Protein AF-A0A7Y0S5M8-F1 (afdb_monomer_lite)

Sequence (78 aa):
TVSVNLDGSVTYTPNDNYHGTDSFTYIVTSGAVSESTTVNVDVTPVNDAPVATNDNAVTDEDTPVTIDVLPNDTDIDG

Radius of gyration: 24.66 Å; chains: 1; bounding box: 51×16×72 Å

InterPro domains:
  IPR040853 RapA2, cadherin-like domain [PF17803] (38-78)

Organism: Vibrio parahaemolyticus (NCBI:txid670)

Secondary structure (DSSP, 8-state):
-EEE-TTS-EEE-PPTT--EEEEEEEEEEETTEEEEEEEEEEE---PPPPB---------TT-------STT-B-S--

Structure (mmCIF, N/CA/C/O backbone):
data_AF-A0A7Y0S5M8-F1
#
_entry.id   AF-A0A7Y0S5M8-F1
#
loop_
_atom_site.group_PDB
_atom_site.id
_atom_site.type_symbol
_atom_site.label_atom_id
_atom_site.label_alt_id
_atom_site.label_comp_id
_atom_site.label_asym_id
_atom_site.label_entity_id
_atom_site.label_seq_id
_atom_site.pdbx_PDB_ins_code
_atom_site.Cartn_x
_atom_site.Cartn_y
_atom_site.Cartn_z
_atom_site.occupancy
_atom_site.B_iso_or_equiv
_atom_site.auth_seq_id
_atom_site.auth_comp_id
_atom_site.auth_asym_id
_atom_site.auth_atom_id
_atom_site.pdbx_PDB_model_num
ATOM 1 N N . THR A 1 1 ? -10.670 0.639 5.278 1.00 93.06 1 THR A N 1
ATOM 2 C CA . THR A 1 1 ? -12.065 0.673 5.772 1.00 93.06 1 THR A CA 1
ATOM 3 C C . THR A 1 1 ? -12.212 -0.207 7.001 1.00 93.06 1 THR A C 1
ATOM 5 O O . THR A 1 1 ? -11.351 -1.038 7.264 1.00 93.06 1 THR A O 1
ATOM 8 N N . VAL A 1 2 ? -13.291 -0.016 7.763 1.00 96.25 2 VAL A N 1
ATOM 9 C CA . VAL A 1 2 ? -13.623 -0.821 8.948 1.00 96.25 2 VAL A CA 1
ATOM 10 C C . VAL A 1 2 ? -15.041 -1.360 8.779 1.00 96.25 2 VAL A C 1
ATOM 12 O O . VAL A 1 2 ? -15.944 -0.589 8.458 1.00 96.25 2 VAL A O 1
ATOM 15 N N . SER A 1 3 ? -15.236 -2.664 8.978 1.00 95.81 3 SER A N 1
ATOM 16 C CA . SER A 1 3 ? -16.547 -3.328 8.907 1.00 95.81 3 SER A CA 1
ATOM 17 C C . SER A 1 3 ? -16.795 -4.173 10.152 1.00 95.81 3 SER A C 1
ATOM 19 O O . SER A 1 3 ? -15.896 -4.875 10.606 1.00 95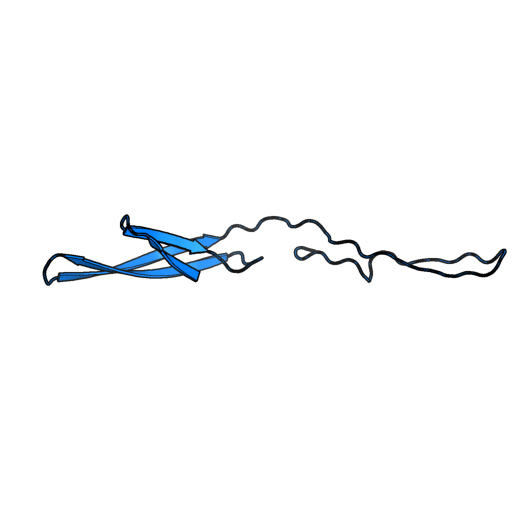.81 3 SER A O 1
ATOM 21 N N . VAL A 1 4 ? -18.012 -4.128 10.693 1.00 94.31 4 VAL A N 1
ATOM 22 C CA . VAL A 1 4 ? -18.417 -4.940 11.851 1.00 94.31 4 VAL A CA 1
ATOM 23 C C . VAL A 1 4 ? -19.079 -6.227 11.361 1.00 94.31 4 VAL A C 1
ATOM 25 O O . VAL A 1 4 ? -19.982 -6.182 10.525 1.00 94.31 4 VAL A O 1
ATOM 28 N N . ASN A 1 5 ? -18.638 -7.365 11.888 1.00 94.50 5 ASN A N 1
ATOM 29 C CA . ASN A 1 5 ? -19.142 -8.690 11.547 1.00 94.50 5 ASN A CA 1
ATOM 30 C C . ASN A 1 5 ? -20.299 -9.097 12.480 1.00 94.50 5 ASN A C 1
ATOM 32 O O . ASN A 1 5 ? -20.460 -8.563 13.578 1.00 94.50 5 ASN A O 1
ATOM 36 N N . LEU A 1 6 ? -21.112 -10.074 12.059 1.00 94.31 6 LEU A N 1
ATOM 37 C CA . LEU A 1 6 ? -22.294 -10.518 12.819 1.00 94.31 6 LEU A CA 1
ATOM 38 C C . LEU A 1 6 ? -21.941 -11.154 14.175 1.00 94.31 6 LEU A C 1
ATOM 40 O O . LEU A 1 6 ? -22.746 -11.122 15.101 1.00 94.31 6 LEU A O 1
ATOM 44 N N . ASP A 1 7 ? -20.743 -11.720 14.293 1.00 94.69 7 ASP A N 1
ATOM 45 C CA . ASP A 1 7 ? -20.213 -12.301 15.529 1.00 94.69 7 ASP A CA 1
ATOM 46 C C . ASP A 1 7 ? -19.615 -11.253 16.489 1.00 94.69 7 ASP A C 1
ATOM 48 O O . ASP A 1 7 ? -19.112 -11.608 17.554 1.00 94.69 7 ASP A O 1
ATOM 52 N N . GLY A 1 8 ? -19.677 -9.966 16.127 1.00 88.75 8 GLY A N 1
ATOM 53 C CA . GLY A 1 8 ? -19.133 -8.859 16.910 1.00 88.75 8 GLY A CA 1
ATOM 54 C C . GLY A 1 8 ? -17.642 -8.595 16.688 1.00 88.75 8 GLY A C 1
ATOM 55 O O . GLY A 1 8 ? -17.102 -7.680 17.309 1.00 88.75 8 GLY A O 1
ATOM 56 N N . SER A 1 9 ? -16.970 -9.349 15.812 1.00 93.31 9 SER A N 1
ATOM 57 C CA . SER A 1 9 ? -15.605 -9.029 15.385 1.00 93.31 9 SER A CA 1
ATOM 58 C C . SER A 1 9 ? -15.580 -7.860 14.390 1.00 93.31 9 SER A C 1
ATOM 60 O O . SER A 1 9 ? -16.609 -7.448 13.850 1.00 93.31 9 SER A O 1
ATOM 62 N N . VAL A 1 10 ? -14.392 -7.303 14.149 1.00 95.06 10 VAL A N 1
ATOM 63 C CA . VAL A 1 10 ? -14.187 -6.187 13.220 1.00 95.06 10 VAL A CA 1
ATOM 64 C C . VAL A 1 10 ? -13.156 -6.574 12.171 1.00 95.06 10 VAL A C 1
ATOM 66 O O . VAL A 1 10 ? -12.085 -7.078 12.500 1.00 95.06 10 VAL A O 1
ATOM 69 N N . THR A 1 11 ? -13.470 -6.286 10.913 1.00 96.75 11 THR A N 1
ATOM 70 C CA . THR A 1 11 ? -12.550 -6.408 9.783 1.00 96.75 11 THR A CA 1
ATOM 71 C C . THR A 1 11 ? -11.988 -5.028 9.450 1.00 96.75 11 THR A C 1
ATOM 73 O O . THR A 1 11 ? -12.740 -4.128 9.066 1.00 96.75 11 THR A O 1
ATOM 76 N N . TYR A 1 12 ? -10.673 -4.863 9.598 1.00 97.44 12 TYR A N 1
ATOM 77 C CA . TYR A 1 12 ? -9.923 -3.702 9.116 1.00 97.44 12 TYR A CA 1
ATOM 78 C C . TYR A 1 12 ? -9.255 -4.052 7.784 1.00 97.44 12 TYR A C 1
ATOM 80 O O . TYR A 1 12 ? -8.605 -5.089 7.663 1.00 97.44 12 TYR A O 1
ATOM 88 N N . THR A 1 13 ? -9.407 -3.182 6.793 1.00 97.19 13 THR A N 1
ATOM 89 C CA . THR A 1 13 ? -8.765 -3.314 5.482 1.00 97.19 13 THR A CA 1
ATOM 90 C C . THR A 1 13 ? -7.975 -2.034 5.219 1.00 97.19 13 THR A C 1
ATOM 92 O O . THR A 1 13 ? -8.615 -0.990 5.053 1.00 97.19 13 THR A O 1
ATOM 95 N N . PRO A 1 14 ? -6.630 -2.053 5.220 1.00 97.44 14 PRO A N 1
ATOM 96 C CA . PRO A 1 14 ? -5.848 -0.882 4.832 1.00 97.44 14 PRO A CA 1
ATOM 97 C C . PRO A 1 14 ? -6.095 -0.540 3.357 1.00 97.44 14 PRO A C 1
ATOM 99 O O . PRO A 1 14 ? -6.623 -1.356 2.603 1.00 97.44 14 PRO A O 1
ATOM 102 N N . ASN A 1 15 ? -5.741 0.677 2.948 1.00 95.69 15 ASN A N 1
ATOM 103 C CA . ASN A 1 15 ? -5.691 0.997 1.521 1.00 95.69 15 ASN A CA 1
ATOM 104 C C . ASN A 1 15 ? -4.552 0.208 0.862 1.00 95.69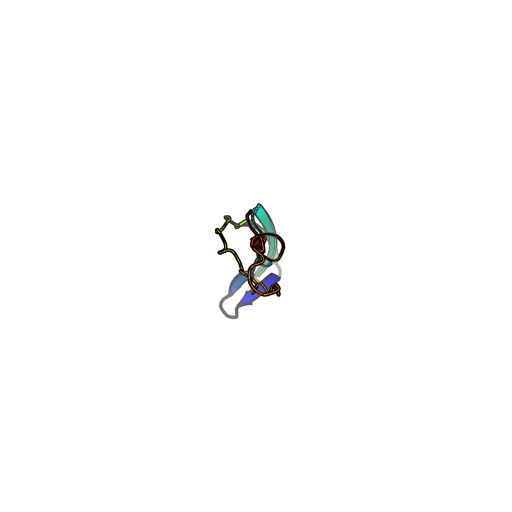 15 ASN A C 1
ATOM 106 O O . ASN A 1 15 ? -3.550 -0.079 1.519 1.00 95.69 15 ASN A O 1
ATOM 110 N N . ASP A 1 16 ? -4.680 -0.086 -0.429 1.00 94.69 16 ASP A N 1
ATOM 111 C CA . ASP A 1 16 ? -3.606 -0.732 -1.186 1.00 94.69 16 ASP A CA 1
ATOM 112 C C . ASP A 1 16 ? -2.300 0.070 -1.050 1.00 94.69 16 ASP A C 1
ATOM 114 O O . ASP A 1 16 ? -2.301 1.303 -1.143 1.00 94.69 16 ASP A O 1
ATOM 118 N N . ASN A 1 17 ? -1.197 -0.645 -0.812 1.00 94.75 17 ASN A N 1
ATOM 119 C CA . ASN A 1 17 ? 0.171 -0.118 -0.669 1.00 94.75 17 ASN A CA 1
ATOM 120 C C . ASN A 1 17 ? 0.388 0.829 0.526 1.00 94.75 17 ASN A C 1
ATOM 122 O O . ASN A 1 17 ? 1.445 1.444 0.670 1.00 94.75 17 ASN A O 1
ATOM 126 N N . TYR A 1 18 ? -0.596 0.951 1.419 1.00 95.56 18 TYR A N 1
ATOM 127 C CA . TYR A 1 18 ? -0.412 1.659 2.677 1.00 95.56 18 TYR A CA 1
ATOM 128 C C . TYR A 1 18 ? 0.364 0.794 3.671 1.00 95.56 18 TYR A C 1
ATOM 130 O O . TYR A 1 18 ? 0.013 -0.356 3.921 1.00 95.56 18 TYR A O 1
ATOM 138 N N . HIS A 1 19 ? 1.363 1.395 4.307 1.00 95.88 19 HIS A N 1
ATOM 139 C CA . HIS A 1 19 ? 2.041 0.856 5.476 1.00 95.88 19 HIS A CA 1
ATOM 140 C C . HIS A 1 19 ? 2.230 1.969 6.511 1.00 95.88 19 HIS A C 1
ATOM 142 O O . HIS A 1 19 ? 2.427 3.138 6.167 1.00 95.88 19 HIS A O 1
ATOM 148 N N . GLY A 1 20 ? 2.151 1.611 7.789 1.00 97.56 20 GLY A N 1
ATOM 149 C CA . GLY A 1 20 ? 2.225 2.549 8.903 1.00 97.56 20 GLY A CA 1
ATOM 150 C C . GLY A 1 20 ? 1.155 2.324 9.966 1.00 97.56 20 GLY A C 1
ATOM 151 O O . GLY A 1 20 ? 0.394 1.357 9.943 1.00 97.56 20 GLY A O 1
ATOM 152 N N . THR A 1 21 ? 1.123 3.239 10.931 1.00 98.06 21 THR A N 1
ATOM 153 C CA . THR A 1 21 ? 0.208 3.177 12.072 1.00 98.06 21 THR A CA 1
ATOM 154 C C . THR A 1 21 ? -1.139 3.815 11.750 1.00 98.06 21 THR A C 1
ATOM 156 O O . THR A 1 21 ? -1.182 4.984 11.358 1.00 98.06 21 THR A O 1
ATOM 159 N N . ASP A 1 22 ? -2.225 3.102 12.037 1.00 98.00 22 ASP A N 1
ATOM 160 C CA . ASP A 1 22 ? -3.603 3.583 11.925 1.00 98.00 22 ASP A CA 1
ATOM 161 C C . ASP A 1 22 ? -4.405 3.251 13.198 1.00 98.00 22 ASP A C 1
ATOM 163 O O . ASP A 1 22 ? -3.973 2.474 14.056 1.00 98.00 22 ASP A O 1
ATOM 167 N N . SER A 1 23 ? -5.579 3.858 13.362 1.00 97.25 23 SER A N 1
ATOM 168 C CA . SER A 1 23 ? -6.459 3.565 14.491 1.00 97.25 23 SER A CA 1
ATOM 169 C C . SER A 1 23 ? -7.926 3.832 14.184 1.00 97.25 23 SER A C 1
ATOM 171 O O . SER A 1 23 ? -8.277 4.696 13.382 1.00 97.25 23 SER A O 1
ATOM 173 N N . PHE A 1 24 ? -8.801 3.121 14.887 1.00 96.25 24 PHE A N 1
ATOM 174 C CA . PHE A 1 24 ? -10.233 3.397 14.875 1.00 96.25 24 PHE A CA 1
ATOM 175 C C . PHE A 1 24 ? -10.835 3.208 16.265 1.00 96.25 24 PHE A C 1
ATOM 177 O O . PHE A 1 24 ? -10.308 2.469 17.097 1.00 96.25 24 PHE A O 1
ATOM 184 N N . THR A 1 25 ? -11.958 3.874 16.522 1.00 96.31 25 THR A N 1
ATOM 185 C CA . THR A 1 25 ? -12.705 3.737 17.774 1.00 96.31 25 THR A CA 1
ATOM 186 C C . THR A 1 25 ? -13.950 2.886 17.579 1.00 96.31 25 THR A C 1
ATOM 188 O O . THR A 1 25 ? -14.549 2.862 16.502 1.00 96.31 25 THR A O 1
ATOM 191 N N . TYR A 1 26 ? -14.357 2.189 18.635 1.00 93.81 26 TYR A N 1
ATOM 192 C CA . TYR A 1 26 ? -15.642 1.503 18.682 1.00 93.81 26 TYR A CA 1
ATOM 193 C C . TYR A 1 26 ? -16.310 1.690 20.041 1.00 93.81 26 TYR A C 1
ATOM 195 O O . TYR A 1 26 ? -15.655 1.979 21.045 1.00 93.81 26 TYR A O 1
ATOM 203 N N . ILE A 1 27 ? -17.634 1.538 20.046 1.00 93.88 27 ILE A N 1
ATOM 204 C CA . ILE A 1 27 ? -18.473 1.667 21.233 1.00 93.88 27 ILE A CA 1
ATOM 205 C C . ILE A 1 27 ? -19.120 0.314 21.517 1.00 93.88 27 ILE A C 1
ATOM 207 O O . ILE A 1 27 ? -19.717 -0.288 20.625 1.00 93.88 27 ILE A O 1
ATOM 211 N N . VAL A 1 28 ? -19.023 -0.145 22.763 1.00 92.31 28 VAL A N 1
ATOM 212 C CA . VAL A 1 28 ? -19.751 -1.316 23.264 1.00 92.31 28 VAL A CA 1
ATOM 213 C C . VAL A 1 28 ? -20.875 -0.832 24.162 1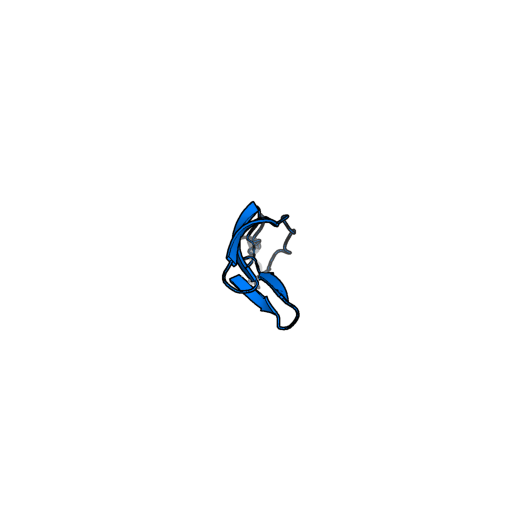.00 92.31 28 VAL A C 1
ATOM 215 O O . VAL A 1 28 ? -20.635 -0.064 25.092 1.00 92.31 28 VAL A O 1
ATOM 218 N N . THR A 1 29 ? -22.095 -1.304 23.914 1.00 94.06 29 THR A N 1
ATOM 219 C CA . THR A 1 29 ? -23.269 -0.994 24.736 1.00 94.06 29 THR A CA 1
ATOM 220 C C . THR A 1 29 ? -23.786 -2.262 25.405 1.00 94.06 29 THR A C 1
ATOM 222 O O . THR A 1 29 ? -24.047 -3.261 24.739 1.00 94.06 29 THR A O 1
ATOM 225 N N . SER A 1 30 ? -23.971 -2.213 26.724 1.00 94.38 30 SER A N 1
ATOM 226 C CA . SER A 1 30 ? -24.595 -3.277 27.514 1.00 94.38 30 SER A CA 1
ATOM 227 C C . SER A 1 30 ? -25.684 -2.676 28.401 1.00 94.38 30 SER A C 1
ATOM 229 O O . SER A 1 30 ? -25.422 -1.838 29.269 1.00 94.38 30 SER A O 1
ATOM 231 N N . GLY A 1 31 ? -26.941 -3.053 28.148 1.00 94.12 31 GLY A N 1
ATOM 232 C CA . GLY A 1 31 ? -28.096 -2.394 28.759 1.00 94.12 31 GLY A CA 1
ATOM 233 C C . GLY A 1 31 ? -28.172 -0.915 28.359 1.00 94.12 31 GLY A C 1
ATOM 234 O O . GLY A 1 31 ? -28.254 -0.600 27.177 1.00 94.12 31 GLY A O 1
ATOM 235 N N . ALA A 1 32 ? -28.147 -0.014 29.346 1.00 95.38 32 ALA A N 1
ATOM 236 C CA . ALA A 1 32 ? -28.153 1.440 29.135 1.00 95.38 32 ALA A CA 1
ATOM 237 C C . ALA A 1 32 ? -26.754 2.088 29.223 1.00 95.38 32 ALA A C 1
ATOM 239 O O . ALA A 1 32 ? -26.641 3.309 29.136 1.00 95.38 32 ALA A O 1
ATOM 240 N N . VAL A 1 33 ? -25.695 1.294 29.425 1.00 96.88 33 VAL A N 1
ATOM 241 C CA . VAL A 1 33 ? -24.317 1.782 29.597 1.00 96.88 33 VAL A CA 1
ATOM 242 C C . VAL A 1 33 ? -23.536 1.568 28.306 1.00 96.88 33 VAL A C 1
ATOM 244 O O . VAL A 1 33 ? -23.653 0.513 27.685 1.00 96.88 33 VAL A O 1
ATOM 247 N N . SER A 1 34 ? -22.747 2.565 27.902 1.00 97.12 34 SER A N 1
ATOM 248 C CA . SER A 1 34 ? -21.859 2.488 26.738 1.00 97.12 34 SER A CA 1
ATOM 249 C C . SER A 1 34 ? -20.433 2.876 27.110 1.00 97.12 34 SER A C 1
ATOM 251 O O . SER A 1 34 ? -20.232 3.836 27.851 1.00 97.12 34 SER A O 1
ATOM 253 N N . GLU A 1 35 ? -19.460 2.165 26.550 1.00 97.25 35 GLU A N 1
ATOM 254 C CA . GLU A 1 35 ? -18.031 2.455 26.686 1.00 97.25 35 GLU A CA 1
ATOM 255 C C . GLU A 1 35 ? -17.389 2.587 25.306 1.00 97.25 35 GLU A C 1
ATOM 257 O O . GLU A 1 35 ? -17.709 1.827 24.394 1.00 97.25 35 GLU A O 1
ATOM 262 N N . SER A 1 36 ? -16.485 3.556 25.156 1.00 96.56 36 SER A N 1
ATOM 263 C CA . SER A 1 36 ? -15.708 3.778 23.934 1.00 96.56 36 SER A CA 1
ATOM 264 C C . SER A 1 36 ? -14.269 3.339 24.156 1.00 96.56 36 SER A C 1
ATOM 266 O O . SER A 1 36 ? -13.672 3.680 25.176 1.00 96.56 36 SER A O 1
ATOM 268 N N . THR A 1 37 ? -13.685 2.661 23.175 1.00 95.62 37 THR A N 1
ATOM 269 C CA . THR A 1 37 ? -12.264 2.295 23.186 1.00 95.62 37 THR A CA 1
ATOM 270 C C . THR A 1 37 ? -11.654 2.397 21.787 1.00 95.62 37 THR A C 1
ATOM 272 O O . THR A 1 37 ? -12.373 2.574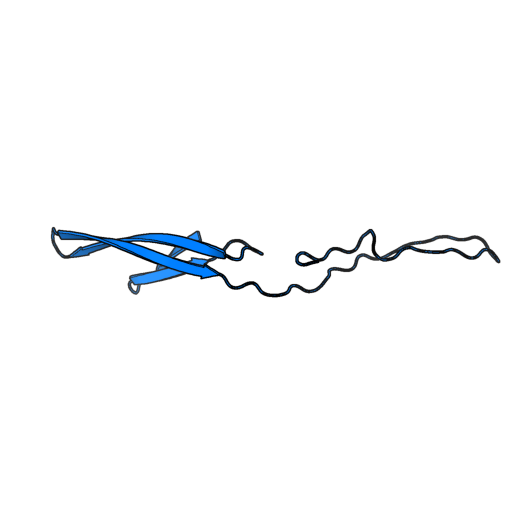 20.800 1.00 95.62 37 THR A O 1
ATOM 275 N N . THR A 1 38 ? -10.326 2.321 21.712 1.00 97.12 38 THR A N 1
ATOM 276 C CA . THR A 1 38 ? -9.537 2.487 20.486 1.00 97.12 38 THR A CA 1
ATOM 277 C C . THR A 1 38 ? -8.811 1.193 20.143 1.00 97.12 38 THR A C 1
ATOM 279 O O . THR A 1 38 ? -8.197 0.569 21.008 1.00 97.12 38 THR A O 1
ATOM 282 N N . VAL A 1 39 ? -8.842 0.822 18.866 1.00 97.25 39 VAL A N 1
ATOM 283 C CA . VAL A 1 39 ? -7.979 -0.204 18.280 1.00 97.25 39 VAL A CA 1
ATOM 284 C C . VAL A 1 39 ? -6.851 0.497 17.538 1.00 97.25 39 VAL A C 1
ATOM 286 O O . VAL A 1 39 ? -7.108 1.339 16.679 1.00 97.25 39 VAL A O 1
ATOM 289 N N . ASN A 1 40 ? -5.616 0.125 17.861 1.00 97.94 40 ASN A N 1
ATOM 290 C CA . ASN A 1 40 ? -4.428 0.553 17.130 1.00 97.94 40 ASN A CA 1
ATOM 291 C C . ASN A 1 40 ? -4.023 -0.563 16.166 1.00 97.94 40 ASN A C 1
ATOM 293 O O . ASN A 1 40 ? -3.998 -1.733 16.557 1.00 97.94 40 ASN A O 1
ATOM 297 N N . VAL A 1 41 ? -3.694 -0.199 14.932 1.00 98.00 41 VAL A N 1
ATOM 298 C CA . VAL A 1 41 ? -3.272 -1.119 13.876 1.00 98.00 41 VAL A CA 1
ATOM 299 C C . VAL A 1 41 ? -1.896 -0.687 13.384 1.00 98.00 41 VAL A C 1
ATOM 301 O O . VAL A 1 41 ? -1.677 0.488 13.104 1.00 98.00 41 VAL A O 1
ATOM 304 N N . ASP A 1 42 ? -0.974 -1.639 13.288 1.00 97.94 42 ASP A N 1
ATOM 305 C CA . ASP A 1 42 ? 0.332 -1.445 12.662 1.00 97.94 42 ASP A CA 1
ATOM 306 C C . ASP A 1 42 ? 0.356 -2.232 11.349 1.00 97.94 42 ASP A C 1
ATOM 308 O O . ASP A 1 42 ? 0.296 -3.466 11.353 1.00 97.94 42 ASP A O 1
ATOM 312 N N . VAL A 1 43 ? 0.338 -1.514 10.226 1.00 97.88 43 VAL A N 1
ATOM 313 C CA . VAL A 1 43 ? 0.321 -2.099 8.886 1.00 97.88 43 VAL A CA 1
ATOM 314 C C . VAL A 1 43 ? 1.759 -2.244 8.412 1.00 97.88 43 VAL A C 1
ATOM 316 O O . VAL A 1 43 ? 2.416 -1.262 8.063 1.00 97.88 43 VAL A O 1
ATOM 319 N N . THR A 1 44 ? 2.256 -3.479 8.408 1.00 96.50 44 THR A N 1
ATOM 320 C CA . THR A 1 44 ? 3.622 -3.777 7.971 1.00 96.50 44 THR A CA 1
ATOM 321 C C . THR A 1 44 ? 3.750 -3.679 6.451 1.00 96.50 44 THR A C 1
ATOM 323 O O . THR A 1 44 ? 2.856 -4.165 5.754 1.00 96.50 44 THR A O 1
ATOM 326 N N . PRO A 1 45 ? 4.859 -3.133 5.925 1.00 95.56 45 PRO A N 1
ATOM 327 C CA . PRO A 1 45 ? 5.096 -3.108 4.487 1.00 95.56 45 PRO A CA 1
ATOM 328 C C . PRO A 1 45 ? 5.268 -4.527 3.933 1.00 95.56 45 PRO A C 1
ATOM 330 O O . PRO A 1 45 ? 5.789 -5.419 4.612 1.00 95.56 45 PRO A O 1
ATOM 333 N N . VAL A 1 46 ? 4.852 -4.716 2.685 1.00 95.25 46 VAL A N 1
ATOM 334 C CA . VAL A 1 46 ? 5.071 -5.926 1.889 1.00 95.25 46 VAL A CA 1
ATOM 335 C C . VAL A 1 46 ? 5.659 -5.470 0.566 1.00 95.25 46 VAL A C 1
ATOM 337 O O . VAL A 1 46 ? 5.148 -4.517 0.006 1.00 95.25 46 VAL A O 1
ATOM 340 N N . ASN A 1 47 ? 6.718 -6.139 0.108 1.00 94.25 47 ASN A N 1
ATOM 341 C CA . ASN A 1 47 ? 7.358 -5.797 -1.155 1.00 94.25 47 ASN A CA 1
ATOM 342 C C . ASN A 1 47 ? 6.513 -6.276 -2.343 1.00 94.25 47 ASN A C 1
ATOM 344 O O . ASN A 1 47 ? 6.277 -7.482 -2.479 1.00 94.25 47 ASN A O 1
ATOM 348 N N . ASP A 1 48 ? 6.155 -5.364 -3.228 1.00 95.25 48 ASP A N 1
ATOM 349 C CA . ASP A 1 48 ? 5.475 -5.610 -4.489 1.00 95.25 48 ASP A CA 1
ATOM 350 C C . ASP A 1 48 ? 6.471 -5.947 -5.609 1.00 95.25 48 ASP A C 1
ATOM 352 O O . ASP A 1 48 ? 7.653 -5.616 -5.563 1.00 95.25 48 ASP A O 1
ATOM 356 N N . ALA A 1 49 ? 6.019 -6.712 -6.602 1.00 94.69 49 ALA A N 1
ATOM 357 C CA . ALA A 1 49 ? 6.855 -7.036 -7.754 1.00 94.69 49 ALA A CA 1
ATOM 358 C C . ALA A 1 49 ? 6.788 -5.904 -8.793 1.00 94.69 49 ALA A C 1
ATOM 360 O O . ALA A 1 49 ? 5.699 -5.361 -9.008 1.00 94.69 49 ALA A O 1
ATOM 361 N N . PRO A 1 50 ? 7.885 -5.616 -9.515 1.00 96.19 50 PRO A N 1
ATOM 362 C CA . PRO A 1 50 ? 7.854 -4.640 -10.592 1.00 96.19 50 PRO A CA 1
ATOM 363 C C . PRO A 1 50 ? 6.911 -5.097 -11.709 1.00 96.19 50 PRO A C 1
ATOM 365 O O . PRO A 1 50 ? 6.782 -6.288 -12.022 1.00 96.19 50 PRO A O 1
ATOM 368 N N . VAL A 1 51 ? 6.273 -4.124 -12.345 1.00 97.19 51 VAL A N 1
ATOM 369 C CA . VAL A 1 51 ? 5.389 -4.299 -13.493 1.00 97.19 51 VAL A CA 1
ATOM 370 C C . VAL A 1 51 ? 6.127 -3.831 -14.736 1.00 97.19 51 VAL A C 1
ATOM 372 O O . VAL A 1 51 ? 6.359 -2.635 -14.907 1.00 97.19 51 VAL A O 1
ATOM 375 N N . ALA A 1 52 ? 6.468 -4.786 -15.600 1.00 97.19 52 ALA A N 1
ATOM 376 C CA . ALA A 1 52 ? 7.131 -4.501 -16.863 1.00 97.19 52 ALA A CA 1
ATOM 377 C C . ALA A 1 52 ? 6.132 -4.142 -17.975 1.00 97.19 52 ALA A C 1
ATOM 379 O O . ALA A 1 52 ? 5.075 -4.777 -18.098 1.00 97.19 52 ALA A O 1
ATOM 380 N N . THR A 1 53 ? 6.493 -3.183 -18.825 1.00 98.12 53 THR A N 1
ATOM 381 C CA . THR A 1 53 ? 5.731 -2.802 -20.020 1.00 98.12 53 THR A CA 1
ATOM 382 C C . THR A 1 53 ? 6.502 -3.183 -21.283 1.00 98.12 53 THR A C 1
ATOM 384 O O . THR A 1 53 ? 7.712 -3.042 -21.364 1.00 98.12 53 THR A O 1
ATOM 387 N N . ASN A 1 54 ? 5.802 -3.672 -22.312 1.00 97.69 54 ASN A N 1
ATOM 388 C CA . ASN A 1 54 ? 6.462 -4.044 -23.565 1.00 97.69 54 ASN A CA 1
ATOM 389 C C . ASN A 1 54 ? 7.134 -2.838 -24.237 1.00 9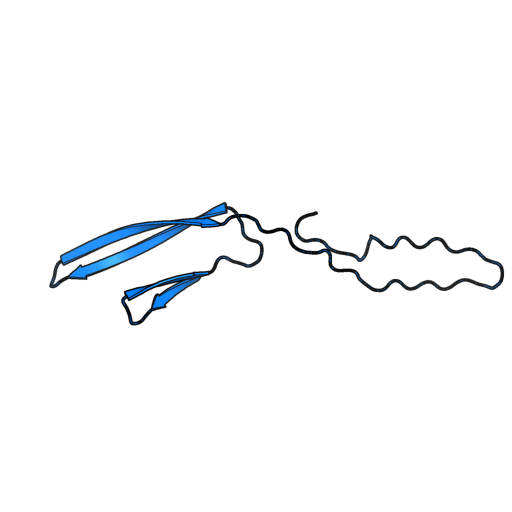7.69 54 ASN A C 1
ATOM 391 O O . ASN A 1 54 ? 6.478 -1.830 -24.521 1.00 97.69 54 ASN A O 1
ATOM 395 N N . ASP A 1 55 ? 8.395 -3.016 -24.614 1.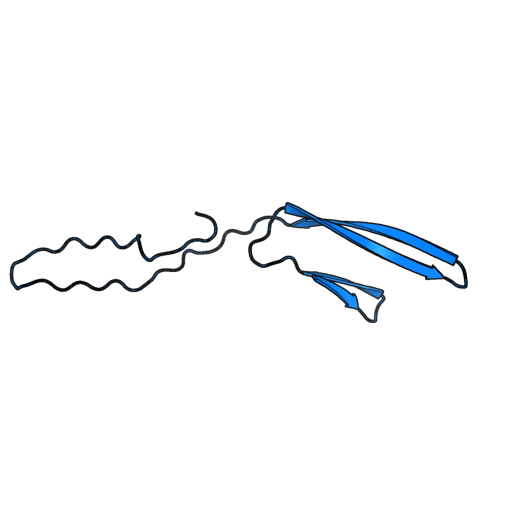00 97.88 55 ASP A N 1
ATOM 396 C CA . ASP A 1 55 ? 9.134 -2.072 -25.442 1.00 97.88 55 ASP A CA 1
ATOM 397 C C . ASP A 1 55 ? 8.929 -2.328 -26.930 1.00 97.88 55 ASP A C 1
ATOM 399 O O . ASP A 1 55 ? 8.746 -3.458 -27.392 1.00 97.88 55 ASP A O 1
ATOM 403 N N . ASN A 1 56 ? 9.021 -1.256 -27.708 1.00 96.50 56 ASN A N 1
ATOM 404 C CA . ASN A 1 56 ? 9.056 -1.345 -29.155 1.00 96.50 56 ASN A CA 1
ATOM 405 C C . ASN A 1 56 ? 10.139 -0.428 -29.711 1.00 96.50 56 ASN A C 1
ATOM 407 O O . ASN A 1 56 ? 10.248 0.735 -29.326 1.00 96.50 56 ASN A O 1
ATOM 411 N N . ALA A 1 57 ? 10.877 -0.936 -30.692 1.00 97.00 57 ALA A N 1
ATOM 412 C CA . ALA A 1 57 ? 11.806 -0.150 -31.479 1.00 97.00 57 ALA A CA 1
ATOM 413 C C . ALA A 1 57 ? 11.741 -0.572 -32.942 1.00 97.00 57 ALA A C 1
ATOM 415 O O . ALA A 1 57 ? 11.440 -1.718 -33.273 1.00 97.00 57 ALA A O 1
ATOM 416 N N . VAL A 1 58 ? 12.052 0.376 -33.815 1.00 97.12 58 VAL A N 1
ATOM 417 C CA . VAL A 1 58 ? 12.232 0.145 -35.244 1.00 97.12 58 VAL A CA 1
ATOM 418 C C . VAL A 1 58 ? 13.610 0.668 -35.600 1.00 97.12 58 VAL A C 1
ATOM 420 O O . VAL A 1 58 ? 14.016 1.725 -35.118 1.00 97.12 58 VAL A O 1
ATOM 423 N N . THR A 1 59 ? 14.320 -0.082 -36.430 1.00 97.88 59 THR A N 1
ATOM 424 C CA . THR A 1 59 ? 15.611 0.323 -36.973 1.00 97.88 59 THR A CA 1
ATOM 425 C C . THR A 1 59 ? 15.702 -0.093 -38.433 1.00 97.88 59 THR A C 1
ATOM 427 O O . THR A 1 59 ? 15.039 -1.049 -38.846 1.00 97.88 59 THR A O 1
ATOM 430 N N . ASP A 1 60 ? 16.500 0.636 -39.203 1.00 98.19 60 ASP A N 1
ATOM 431 C CA . ASP A 1 60 ? 16.820 0.271 -40.579 1.00 98.19 60 ASP A CA 1
ATOM 432 C C . ASP A 1 60 ? 17.801 -0.912 -40.609 1.00 98.19 60 ASP A C 1
ATOM 434 O O . ASP A 1 60 ? 18.477 -1.221 -39.620 1.00 98.19 60 ASP A O 1
ATOM 438 N N . GLU A 1 61 ? 17.902 -1.572 -41.766 1.00 94.94 61 GLU A N 1
ATOM 439 C CA . GLU A 1 61 ? 18.931 -2.590 -41.998 1.00 94.94 61 GLU A CA 1
ATOM 440 C C . GLU A 1 61 ? 20.328 -2.021 -41.693 1.00 94.94 61 GLU A C 1
ATOM 442 O O . GLU A 1 61 ? 20.612 -0.844 -41.935 1.00 94.94 61 GLU A O 1
ATOM 447 N N . ASP A 1 62 ? 21.177 -2.858 -41.094 1.00 97.25 62 ASP A N 1
ATOM 448 C CA . ASP A 1 62 ? 22.550 -2.531 -40.690 1.00 97.25 62 ASP A CA 1
ATOM 449 C C . ASP A 1 62 ? 22.701 -1.352 -39.706 1.00 97.25 62 ASP A C 1
ATOM 451 O O . ASP A 1 62 ? 23.813 -0.872 -39.470 1.00 97.25 62 ASP A O 1
ATOM 455 N N . THR A 1 63 ? 21.608 -0.915 -39.070 1.00 97.81 63 THR A N 1
ATOM 456 C CA . THR A 1 63 ? 21.617 0.180 -38.091 1.00 97.81 63 THR A CA 1
ATOM 457 C C . THR A 1 63 ? 21.338 -0.345 -36.677 1.00 97.81 63 THR A C 1
ATOM 459 O O . THR A 1 63 ? 20.238 -0.832 -36.404 1.00 97.81 63 THR A O 1
ATOM 462 N N . PRO A 1 64 ? 22.297 -0.259 -35.735 1.00 97.31 64 PRO A N 1
ATOM 463 C CA . PRO A 1 64 ? 22.051 -0.606 -34.337 1.00 97.31 64 PRO A CA 1
ATOM 464 C C . PRO A 1 64 ? 21.072 0.363 -33.663 1.00 97.31 64 PRO A C 1
ATOM 466 O O . PRO A 1 64 ? 21.155 1.574 -33.862 1.00 97.31 64 PRO A O 1
ATOM 469 N N . VAL A 1 65 ? 20.207 -0.167 -32.794 1.00 97.56 65 VAL A N 1
ATOM 470 C CA . VAL A 1 65 ? 19.327 0.620 -31.921 1.00 97.56 65 VAL A CA 1
ATOM 471 C C . VAL A 1 65 ? 19.597 0.278 -30.459 1.00 97.56 65 VAL A C 1
ATOM 473 O O . VAL A 1 65 ? 19.715 -0.892 -30.097 1.00 97.56 65 VAL A O 1
ATOM 476 N N . THR A 1 66 ? 19.697 1.307 -29.621 1.00 97.50 66 THR A N 1
ATOM 477 C CA . THR A 1 66 ? 19.739 1.167 -28.162 1.00 97.50 66 THR A CA 1
ATOM 478 C C . THR A 1 66 ? 18.351 1.466 -27.622 1.00 97.50 66 THR A C 1
ATOM 480 O O . THR A 1 66 ? 17.804 2.532 -27.903 1.00 97.50 66 THR A O 1
ATOM 483 N N . ILE A 1 67 ? 17.796 0.534 -26.854 1.00 97.12 67 ILE A N 1
ATOM 484 C CA . ILE A 1 67 ? 16.485 0.668 -26.218 1.00 97.12 67 ILE A CA 1
ATOM 485 C C . ILE A 1 67 ? 16.723 0.765 -24.717 1.00 97.12 67 ILE A C 1
ATOM 487 O O . ILE A 1 67 ? 17.418 -0.080 -24.151 1.00 97.12 67 ILE A O 1
ATOM 491 N N . ASP A 1 68 ? 16.178 1.807 -24.099 1.00 96.81 68 ASP A N 1
ATOM 492 C CA . ASP A 1 68 ? 16.091 1.900 -22.647 1.00 96.81 68 ASP A CA 1
ATOM 493 C C . ASP A 1 68 ? 14.794 1.218 -22.212 1.00 96.81 68 ASP A C 1
ATOM 495 O O . ASP A 1 68 ? 13.721 1.644 -22.630 1.00 96.81 68 ASP A O 1
ATOM 499 N N . VAL A 1 69 ? 14.918 0.131 -21.453 1.00 95.81 69 VAL A N 1
ATOM 500 C CA . VAL A 1 69 ? 13.816 -0.797 -21.127 1.00 95.81 69 VAL A CA 1
ATOM 501 C C . VAL A 1 69 ? 13.167 -0.510 -19.774 1.00 95.81 69 VAL A C 1
ATOM 503 O O . VAL A 1 69 ? 12.198 -1.144 -19.407 1.00 95.81 69 VAL A O 1
ATOM 506 N N . LEU A 1 70 ? 13.738 0.407 -18.993 1.00 95.69 70 LEU A N 1
ATOM 507 C CA . LEU A 1 70 ? 13.244 0.773 -17.663 1.00 95.69 70 LEU A CA 1
ATOM 508 C C . LEU A 1 70 ? 12.232 1.939 -17.625 1.00 95.69 70 LEU A C 1
ATOM 510 O O . LEU A 1 70 ? 11.450 1.988 -16.679 1.00 95.69 70 LEU A O 1
ATOM 514 N N . PRO A 1 71 ? 12.208 2.914 -18.563 1.00 96.06 71 PRO A N 1
ATOM 515 C CA . PRO A 1 71 ? 11.387 4.122 -18.415 1.00 96.06 71 PRO A CA 1
ATOM 516 C C . PRO A 1 71 ? 9.869 3.908 -18.357 1.00 96.06 71 PRO A C 1
ATOM 518 O O . PRO A 1 71 ? 9.151 4.812 -17.928 1.00 96.06 71 PRO A O 1
ATOM 521 N N . ASN A 1 72 ? 9.372 2.780 -18.861 1.00 95.88 72 ASN A N 1
ATOM 522 C CA . ASN A 1 72 ? 7.954 2.406 -18.906 1.00 95.88 72 ASN A CA 1
ATOM 523 C C . ASN A 1 72 ? 7.579 1.324 -17.880 1.00 95.88 72 ASN A C 1
ATOM 525 O O . ASN A 1 72 ? 6.401 0.959 -17.795 1.00 95.88 72 ASN A O 1
ATOM 529 N N . ASP A 1 73 ? 8.548 0.836 -17.115 1.00 97.19 73 ASP A N 1
ATOM 530 C CA . ASP A 1 73 ? 8.330 -0.101 -16.027 1.00 97.19 73 ASP A CA 1
ATOM 531 C C . ASP A 1 73 ? 7.973 0.669 -14.752 1.00 97.19 73 ASP A C 1
ATOM 533 O O . ASP A 1 73 ? 8.366 1.823 -14.554 1.00 97.19 73 ASP A O 1
ATOM 537 N N . THR A 1 74 ? 7.194 0.042 -13.874 1.00 97.00 74 THR A N 1
ATOM 538 C CA . THR A 1 74 ? 6.804 0.645 -12.594 1.00 97.00 74 THR A CA 1
ATOM 539 C C . THR A 1 74 ? 6.979 -0.344 -11.462 1.00 97.00 74 THR A C 1
ATOM 541 O O . THR A 1 74 ? 6.508 -1.473 -11.562 1.00 97.00 74 THR A O 1
ATOM 544 N N . ASP A 1 75 ? 7.555 0.108 -10.361 1.00 95.50 75 ASP A N 1
ATOM 545 C CA . ASP A 1 75 ? 7.544 -0.582 -9.077 1.00 95.50 75 ASP A CA 1
ATOM 546 C C . ASP A 1 75 ? 6.958 0.390 -8.047 1.00 95.50 75 ASP A C 1
ATOM 548 O O . ASP A 1 75 ? 7.244 1.591 -8.074 1.00 95.50 75 ASP A O 1
ATOM 552 N N . ILE A 1 76 ? 6.062 -0.103 -7.201 1.00 93.75 76 ILE A N 1
ATOM 553 C CA . ILE A 1 76 ? 5.423 0.724 -6.178 1.00 93.75 76 ILE A CA 1
ATOM 554 C C . ILE A 1 76 ? 6.322 0.930 -4.953 1.00 93.75 76 ILE A C 1
ATOM 556 O O . ILE A 1 76 ? 6.130 1.911 -4.230 1.00 93.75 76 ILE A O 1
ATOM 560 N N . ASP A 1 77 ? 7.338 0.080 -4.784 1.00 90.81 77 ASP A N 1
ATOM 561 C CA . ASP A 1 77 ? 8.314 0.141 -3.700 1.00 90.81 77 ASP A CA 1
ATOM 562 C C . ASP A 1 77 ? 9.696 0.670 -4.120 1.00 90.81 77 ASP A C 1
ATOM 564 O O . ASP A 1 77 ? 10.432 1.152 -3.248 1.00 90.81 77 ASP A O 1
ATOM 568 N N . GLY A 1 78 ? 10.075 0.641 -5.408 1.00 79.44 78 GLY A N 1
ATOM 569 C CA . GLY A 1 78 ? 11.343 1.252 -5.855 1.00 79.44 78 GLY A CA 1
ATOM 570 C C . GLY A 1 78 ? 11.856 0.924 -7.248 1.00 79.44 78 GLY A C 1
ATOM 571 O O . GLY A 1 78 ? 11.845 -0.261 -7.631 1.00 79.44 78 GLY A O 1
#

Foldseek 3Di:
DWDADPVRDIDDDDDPQDFAKDKDKDWDDDDNDIDIDMDIDGGHGDFDDKAFDDDDDDDDPPDDDDDDRPPPIDGPVD

pLDDT: mean 95.8, std 2.55, range [79.44, 98.19]